Protein AF-A0A1M5RIK7-F1 (afdb_monomer_lite)

Foldseek 3Di:
DDFDLPCLLLLLLLPPCQVPVDDSVVSSVVSRVCVVVVHDDDQFPLLVLLLVVDALVLLVVLLVVLVPPEPDPVLNVVLNVLSVLLSVLSVVVVVDPPPPDDPSPDPDPDPPPNRSSSSSNSCSNAQCLVPVHDGCPRSNLSNCSSVNSDHDRND

pLDDT: mean 78.57, std 17.71, range [31.97, 94.94]

Radius of gyration: 15.68 Å; chains: 1; bounding box: 41×37×37 Å

Organism: NCBI:txid1123382

Structure (mmCIF, N/CA/C/O backbone):
data_AF-A0A1M5RIK7-F1
#
_entry.id   AF-A0A1M5RIK7-F1
#
loop_
_atom_site.group_PDB
_atom_site.id
_atom_site.type_symbol
_atom_site.label_atom_id
_atom_site.label_alt_id
_atom_site.label_comp_id
_atom_site.label_asym_id
_atom_site.label_entity_id
_atom_site.label_seq_id
_atom_site.pdbx_PDB_ins_code
_atom_site.Cartn_x
_atom_site.Cartn_y
_atom_site.Cartn_z
_atom_site.occupancy
_atom_site.B_iso_or_equiv
_atom_site.auth_seq_id
_atom_site.auth_comp_id
_atom_site.auth_asym_id
_atom_site.auth_atom_id
_atom_site.pdbx_PDB_model_num
ATOM 1 N N . ILE A 1 1 ? 21.830 -12.806 -10.849 1.00 73.56 1 ILE A N 1
ATOM 2 C CA . ILE A 1 1 ? 21.432 -11.378 -10.840 1.00 73.56 1 ILE A CA 1
ATOM 3 C C . ILE A 1 1 ? 20.739 -11.125 -9.516 1.00 73.56 1 ILE A C 1
ATOM 5 O O . ILE A 1 1 ? 19.739 -11.777 -9.243 1.00 73.56 1 ILE A O 1
ATOM 9 N N . GLU A 1 2 ? 21.304 -10.262 -8.681 1.00 84.19 2 GLU A N 1
ATOM 10 C CA . GLU A 1 2 ? 20.712 -9.874 -7.400 1.00 84.19 2 GLU A CA 1
ATOM 11 C C . GLU A 1 2 ? 19.918 -8.576 -7.584 1.00 84.19 2 GLU A C 1
ATOM 13 O O . GLU A 1 2 ? 20.378 -7.660 -8.268 1.00 84.19 2 GLU A O 1
ATOM 18 N N . VAL A 1 3 ? 18.709 -8.499 -7.020 1.00 86.50 3 VAL A N 1
ATOM 19 C CA . VAL A 1 3 ? 17.849 -7.312 -7.116 1.00 86.50 3 VAL A CA 1
ATOM 20 C C . VAL A 1 3 ? 17.362 -6.890 -5.740 1.00 86.50 3 VAL A C 1
ATOM 22 O O . VAL A 1 3 ? 17.053 -7.725 -4.895 1.00 86.50 3 VAL A O 1
ATOM 25 N N . ASN A 1 4 ? 17.232 -5.582 -5.520 1.00 83.06 4 ASN A N 1
ATOM 26 C CA . ASN A 1 4 ? 16.677 -5.058 -4.276 1.00 83.06 4 ASN A CA 1
ATOM 27 C C . ASN A 1 4 ? 15.198 -5.491 -4.141 1.00 83.06 4 ASN A C 1
ATOM 29 O O . ASN A 1 4 ? 14.401 -5.136 -5.015 1.00 83.06 4 ASN A O 1
ATOM 33 N N . PRO A 1 5 ? 14.786 -6.202 -3.071 1.00 84.50 5 PRO A N 1
ATOM 34 C CA . PRO A 1 5 ? 13.408 -6.661 -2.889 1.00 84.50 5 PRO A CA 1
ATOM 35 C C . PRO A 1 5 ? 12.486 -5.623 -2.224 1.00 84.50 5 PRO A C 1
ATOM 37 O O . PRO A 1 5 ? 11.291 -5.877 -2.044 1.00 84.50 5 PRO A O 1
ATOM 40 N N . ALA A 1 6 ? 12.996 -4.447 -1.847 1.00 85.38 6 ALA A N 1
ATOM 41 C CA . ALA A 1 6 ? 12.248 -3.460 -1.074 1.00 85.38 6 ALA A CA 1
ATOM 42 C C . ALA A 1 6 ? 10.957 -3.017 -1.781 1.00 85.38 6 ALA A C 1
ATOM 44 O O . ALA A 1 6 ? 10.956 -2.688 -2.971 1.00 85.38 6 ALA A O 1
ATOM 45 N N . TYR A 1 7 ? 9.852 -2.991 -1.030 1.00 86.12 7 TYR A N 1
ATOM 46 C CA . TYR A 1 7 ? 8.528 -2.526 -1.472 1.00 86.12 7 TYR A CA 1
ATOM 47 C C . TYR A 1 7 ? 7.894 -3.280 -2.647 1.00 86.12 7 TYR A C 1
ATOM 49 O O . TYR A 1 7 ? 6.827 -2.884 -3.109 1.00 86.12 7 TYR A O 1
ATOM 57 N N . THR A 1 8 ? 8.477 -4.394 -3.093 1.00 90.75 8 THR A N 1
ATOM 58 C CA . THR A 1 8 ? 7.940 -5.240 -4.177 1.00 90.75 8 THR A CA 1
ATOM 59 C C . THR A 1 8 ? 6.490 -5.644 -3.932 1.00 90.75 8 THR A C 1
ATOM 61 O O . THR A 1 8 ? 5.658 -5.546 -4.826 1.00 90.75 8 THR A O 1
ATOM 64 N N . SER A 1 9 ? 6.158 -5.997 -2.691 1.00 90.12 9 SER A N 1
ATOM 65 C CA . SER A 1 9 ? 4.808 -6.390 -2.289 1.00 90.12 9 SER A CA 1
ATOM 66 C C . SER A 1 9 ? 3.791 -5.244 -2.289 1.00 90.12 9 SER A C 1
ATOM 68 O O . SER A 1 9 ? 2.615 -5.477 -2.562 1.00 90.12 9 SER A O 1
ATOM 70 N N . 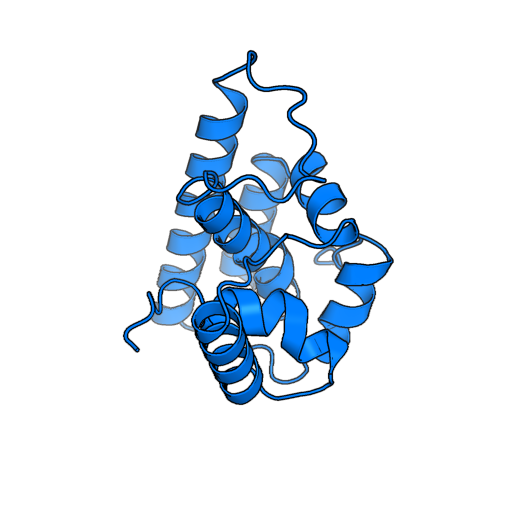VAL A 1 10 ? 4.223 -4.014 -1.998 1.00 90.31 10 VAL A N 1
ATOM 71 C CA . VAL A 1 10 ? 3.363 -2.819 -2.004 1.00 90.31 10 VAL A CA 1
ATOM 72 C C . VAL A 1 10 ? 3.142 -2.342 -3.434 1.00 90.31 10 VAL A C 1
ATOM 74 O O . VAL A 1 10 ? 2.007 -2.111 -3.832 1.00 90.31 10 VAL A O 1
ATOM 77 N N . ILE A 1 11 ? 4.213 -2.270 -4.226 1.00 90.44 11 ILE A N 1
ATOM 78 C CA . ILE A 1 11 ? 4.145 -1.878 -5.636 1.00 90.44 11 ILE A CA 1
ATOM 79 C C . ILE A 1 11 ? 3.338 -2.907 -6.429 1.00 90.44 11 ILE A C 1
ATOM 81 O O . ILE A 1 11 ? 2.438 -2.540 -7.178 1.00 90.44 11 ILE A O 1
ATOM 85 N N . GLY A 1 12 ? 3.609 -4.198 -6.222 1.00 92.12 12 GLY A N 1
ATOM 86 C CA . GLY A 1 12 ? 2.862 -5.286 -6.842 1.00 92.12 12 GLY A CA 1
ATOM 87 C C . GLY A 1 12 ? 1.373 -5.190 -6.520 1.00 92.12 12 GLY A C 1
ATOM 88 O O . GLY A 1 12 ? 0.558 -5.196 -7.435 1.00 92.12 12 GLY A O 1
ATOM 89 N N . MET A 1 13 ? 1.021 -5.006 -5.242 1.00 91.00 13 MET A N 1
ATOM 90 C CA . MET A 1 13 ? -0.370 -4.833 -4.810 1.00 91.00 13 MET A CA 1
ATOM 91 C C . MET A 1 13 ? -1.045 -3.615 -5.441 1.00 91.00 13 MET A C 1
ATOM 93 O O . MET A 1 13 ? -2.166 -3.732 -5.914 1.00 91.00 13 MET A O 1
ATOM 97 N N . LEU A 1 14 ? -0.404 -2.448 -5.407 1.00 90.38 14 LEU A N 1
ATOM 98 C CA . LEU A 1 14 ? -1.048 -1.203 -5.817 1.00 90.38 14 LEU A CA 1
ATOM 99 C C . LEU A 1 14 ? -1.101 -1.056 -7.335 1.00 90.38 14 LEU A C 1
ATOM 101 O O . LEU A 1 14 ? -2.062 -0.495 -7.841 1.00 90.38 14 LEU A O 1
ATOM 105 N N . LYS A 1 15 ? -0.094 -1.542 -8.064 1.00 90.31 15 LYS A N 1
ATOM 106 C CA . LYS A 1 15 ? 0.032 -1.332 -9.510 1.00 90.31 15 LYS A CA 1
ATOM 107 C C . LYS A 1 15 ? -0.381 -2.552 -10.320 1.00 90.31 15 LYS A C 1
ATOM 109 O O . LYS A 1 15 ? -1.240 -2.445 -11.183 1.00 90.31 15 LYS A O 1
ATOM 114 N N . TYR A 1 16 ? 0.223 -3.706 -10.059 1.00 92.12 16 TYR A N 1
ATOM 115 C CA . TYR A 1 16 ? 0.163 -4.836 -10.990 1.00 92.12 16 TYR A CA 1
ATOM 116 C C . TYR A 1 16 ? -0.945 -5.836 -10.699 1.00 92.12 16 TYR A C 1
ATOM 118 O O . TYR A 1 16 ? -1.584 -6.322 -11.628 1.00 92.12 16 TYR A O 1
ATOM 126 N N . ALA A 1 17 ? -1.226 -6.093 -9.426 1.00 91.25 17 ALA A N 1
ATOM 127 C CA . ALA A 1 17 ? -2.347 -6.919 -9.013 1.00 91.25 17 ALA A CA 1
ATOM 128 C C . ALA A 1 17 ? -3.697 -6.431 -9.587 1.00 91.25 17 ALA A C 1
ATOM 130 O O . ALA A 1 17 ? -4.392 -7.251 -10.185 1.00 91.25 17 ALA A O 1
ATOM 131 N N . PRO A 1 18 ? -4.062 -5.132 -9.529 1.00 89.31 18 PRO A N 1
ATOM 132 C CA . PRO A 1 18 ? -5.313 -4.658 -10.132 1.00 89.31 18 PRO A CA 1
ATOM 133 C C . PRO A 1 18 ? -5.284 -4.581 -11.661 1.00 89.31 18 PRO A C 1
ATOM 135 O O . PRO A 1 18 ? -6.330 -4.713 -12.293 1.00 89.31 18 PRO A O 1
ATOM 138 N N . GLN A 1 19 ? -4.114 -4.354 -12.266 1.00 89.25 19 GLN A N 1
ATOM 139 C CA . GLN A 1 19 ? -3.975 -4.259 -13.723 1.00 89.25 19 GLN A CA 1
ATOM 140 C C . GLN A 1 19 ? -4.131 -5.621 -14.398 1.00 89.25 19 GLN A C 1
ATOM 142 O O . GLN A 1 19 ? -4.855 -5.734 -15.385 1.00 89.25 19 GLN A O 1
ATOM 147 N N . TYR A 1 20 ? -3.477 -6.643 -13.849 1.00 89.06 20 TYR A N 1
ATOM 148 C CA . TYR A 1 20 ? -3.443 -7.985 -14.429 1.00 89.06 20 TYR A CA 1
ATOM 149 C C . TYR A 1 20 ? -4.384 -8.973 -13.738 1.00 89.06 20 TYR A C 1
ATOM 151 O O . TYR A 1 20 ? -4.420 -10.135 -14.124 1.00 89.06 20 TYR A O 1
ATOM 159 N N . MET A 1 21 ? -5.138 -8.531 -12.725 1.00 87.88 21 MET A N 1
ATOM 160 C CA . MET A 1 21 ? -6.032 -9.382 -11.927 1.00 87.88 21 MET A CA 1
ATOM 161 C C . MET A 1 21 ? -5.310 -10.600 -11.328 1.00 87.88 21 MET A C 1
ATOM 163 O O . MET A 1 21 ? -5.817 -11.718 -11.323 1.00 87.88 21 MET A O 1
ATOM 167 N N . ILE A 1 22 ? -4.102 -10.370 -10.816 1.00 89.81 22 ILE A N 1
ATOM 168 C CA . ILE A 1 22 ? -3.237 -11.393 -10.215 1.00 89.81 22 ILE A CA 1
ATOM 169 C C . ILE A 1 22 ? -3.130 -11.200 -8.703 1.00 89.81 22 ILE A C 1
ATOM 171 O O . ILE A 1 22 ? -3.380 -10.114 -8.173 1.00 89.81 22 ILE A O 1
ATOM 175 N N . SER A 1 23 ? -2.717 -12.251 -7.991 1.00 89.25 23 SER A N 1
ATOM 176 C CA . SER A 1 23 ? -2.493 -12.161 -6.548 1.00 89.25 23 SER A CA 1
ATOM 177 C C . SER A 1 23 ? -1.341 -11.208 -6.217 1.00 89.25 23 SER A C 1
ATOM 179 O O . SER A 1 23 ? -0.437 -10.971 -7.023 1.00 89.25 23 SER A O 1
ATOM 181 N N . LYS A 1 24 ? -1.345 -10.693 -4.983 1.00 87.94 24 LYS A N 1
ATOM 182 C CA . LYS A 1 24 ? -0.272 -9.844 -4.451 1.00 87.94 24 LYS A CA 1
ATOM 183 C C . LYS A 1 24 ? 1.114 -10.477 -4.626 1.00 87.94 24 LYS A C 1
ATOM 185 O O . LYS A 1 24 ? 2.058 -9.765 -4.957 1.00 87.94 24 LYS A O 1
ATOM 190 N N . ASP A 1 25 ? 1.235 -11.780 -4.392 1.00 91.50 25 ASP A N 1
ATOM 191 C CA . ASP A 1 25 ? 2.526 -12.471 -4.406 1.00 91.50 25 ASP A CA 1
ATOM 192 C C . ASP A 1 25 ? 3.044 -12.656 -5.838 1.00 91.50 25 ASP A C 1
ATOM 194 O O . ASP A 1 25 ? 4.214 -12.380 -6.105 1.00 91.50 25 ASP A O 1
ATOM 198 N N . ILE A 1 26 ? 2.159 -12.990 -6.788 1.00 93.81 26 ILE A N 1
ATOM 199 C CA . ILE A 1 26 ? 2.502 -13.036 -8.220 1.00 93.81 26 ILE A CA 1
ATOM 200 C C . ILE A 1 26 ? 2.881 -11.632 -8.707 1.00 93.81 26 ILE A C 1
ATOM 202 O O . ILE A 1 26 ? 3.886 -11.457 -9.394 1.00 93.81 26 ILE A O 1
ATOM 206 N N . ALA A 1 27 ? 2.131 -10.606 -8.300 1.00 93.75 27 ALA A N 1
ATOM 207 C CA . ALA A 1 27 ? 2.446 -9.223 -8.635 1.00 93.75 27 ALA A CA 1
ATOM 208 C C . ALA A 1 27 ? 3.795 -8.770 -8.051 1.00 93.75 27 ALA A C 1
ATOM 210 O O . ALA A 1 27 ? 4.535 -8.040 -8.707 1.00 93.75 27 ALA A O 1
ATOM 211 N N . ALA A 1 28 ? 4.143 -9.203 -6.837 1.00 92.88 28 ALA A N 1
ATOM 212 C CA . ALA A 1 28 ? 5.440 -8.917 -6.229 1.00 92.88 28 ALA A CA 1
ATOM 213 C C . ALA A 1 28 ? 6.584 -9.594 -6.999 1.00 92.88 28 ALA A C 1
ATOM 215 O O . ALA A 1 28 ? 7.591 -8.944 -7.285 1.00 92.88 28 ALA A O 1
ATOM 216 N N . ALA A 1 29 ? 6.408 -10.860 -7.391 1.00 94.94 29 ALA A N 1
ATOM 217 C CA . ALA A 1 29 ? 7.358 -11.578 -8.239 1.00 94.94 29 ALA A CA 1
ATOM 218 C C . ALA A 1 29 ? 7.535 -10.886 -9.600 1.00 94.94 29 ALA A C 1
ATOM 220 O O . ALA A 1 29 ? 8.658 -10.745 -10.082 1.00 94.94 29 ALA A O 1
ATOM 221 N N . TYR A 1 30 ? 6.453 -10.357 -10.176 1.00 94.06 30 TYR A N 1
ATOM 222 C CA . TYR A 1 30 ? 6.510 -9.571 -11.406 1.00 94.06 30 TYR A CA 1
ATOM 223 C C . TYR A 1 30 ? 7.351 -8.290 -11.246 1.00 94.06 30 TYR A C 1
ATOM 225 O O . TYR A 1 30 ? 8.181 -7.992 -12.104 1.00 94.06 30 TYR A O 1
ATOM 233 N N . VAL A 1 31 ? 7.229 -7.568 -10.122 1.00 93.25 31 VAL A N 1
ATOM 234 C CA . VAL A 1 31 ? 8.098 -6.408 -9.822 1.00 93.25 31 VAL A CA 1
ATOM 235 C C . VAL A 1 31 ? 9.570 -6.822 -9.727 1.00 93.25 31 VAL A C 1
ATOM 237 O O . VAL A 1 31 ? 10.441 -6.121 -10.240 1.00 93.25 31 VAL A O 1
ATOM 240 N N . ILE A 1 32 ? 9.863 -7.956 -9.084 1.00 92.88 32 ILE A N 1
ATOM 241 C CA . ILE A 1 32 ? 11.228 -8.494 -8.963 1.00 92.88 32 ILE A CA 1
ATOM 242 C C . ILE A 1 32 ? 11.797 -8.812 -10.350 1.00 92.88 32 ILE A C 1
ATOM 244 O O . ILE A 1 32 ? 12.902 -8.372 -10.666 1.00 92.88 32 ILE A O 1
ATOM 248 N N . ALA A 1 33 ? 11.028 -9.502 -11.197 1.00 93.19 33 ALA A N 1
ATOM 249 C CA . ALA A 1 33 ? 11.429 -9.825 -12.563 1.00 93.19 33 ALA A CA 1
ATOM 250 C C . ALA A 1 33 ? 11.733 -8.556 -13.374 1.00 93.19 33 ALA A C 1
ATOM 252 O O . ALA A 1 33 ? 12.786 -8.456 -14.000 1.00 93.19 33 ALA A O 1
ATOM 253 N N . ARG A 1 34 ? 10.870 -7.535 -13.289 1.00 92.00 34 ARG A N 1
ATOM 254 C CA . ARG A 1 34 ? 11.084 -6.240 -13.955 1.00 92.00 34 ARG A CA 1
ATOM 255 C C . ARG A 1 34 ? 12.350 -5.530 -13.487 1.00 92.00 34 ARG A C 1
ATOM 257 O O . ARG A 1 34 ? 13.092 -5.013 -14.319 1.00 92.00 34 ARG A O 1
ATOM 264 N N . ARG A 1 35 ? 12.638 -5.550 -12.183 1.00 89.44 35 ARG A N 1
ATOM 265 C CA . ARG A 1 35 ? 13.899 -5.019 -11.641 1.00 89.44 35 ARG A CA 1
ATOM 266 C C . ARG A 1 35 ? 15.112 -5.797 -12.144 1.00 89.44 35 ARG A C 1
ATOM 268 O O . ARG A 1 35 ? 16.136 -5.181 -12.416 1.00 89.44 35 ARG A O 1
ATOM 275 N N . GLY A 1 36 ? 14.987 -7.114 -12.318 1.00 88.19 36 GLY A N 1
ATOM 276 C CA . GLY A 1 36 ? 16.023 -7.957 -12.926 1.00 88.19 36 GLY A CA 1
ATOM 277 C C . GLY A 1 36 ? 16.337 -7.573 -14.372 1.00 88.19 36 GLY A C 1
ATOM 278 O O . GLY A 1 36 ? 17.474 -7.722 -14.806 1.00 88.19 36 GLY A O 1
ATOM 279 N N . LEU A 1 37 ? 15.358 -7.002 -15.079 1.00 88.44 37 LEU A N 1
ATOM 280 C CA . LEU A 1 37 ? 15.504 -6.432 -16.422 1.00 88.44 37 LEU A CA 1
ATOM 281 C C . LEU A 1 37 ? 15.961 -4.958 -16.415 1.00 88.44 37 LEU A C 1
ATOM 283 O O . LEU A 1 37 ? 15.959 -4.311 -17.458 1.00 88.44 37 LEU A O 1
ATOM 287 N N . GLY A 1 38 ? 16.303 -4.389 -15.254 1.00 84.50 38 GLY A N 1
ATOM 288 C CA . GLY A 1 38 ? 16.705 -2.984 -15.123 1.00 84.50 38 GLY A CA 1
ATOM 289 C C . GLY A 1 38 ? 15.553 -1.973 -15.208 1.00 84.50 38 GLY A C 1
ATOM 290 O O . GLY A 1 38 ? 15.795 -0.766 -15.241 1.00 84.50 38 GLY A O 1
ATOM 291 N N . LEU A 1 39 ? 14.295 -2.430 -15.215 1.00 84.69 39 LEU A N 1
ATOM 292 C CA . LEU A 1 39 ? 13.125 -1.554 -15.275 1.00 84.69 39 LEU A CA 1
ATOM 293 C C . LEU A 1 39 ? 12.806 -0.972 -13.893 1.00 84.69 39 LEU A C 1
ATOM 295 O O . LEU A 1 39 ? 12.835 -1.666 -12.873 1.00 84.69 39 LEU A O 1
ATOM 299 N N . LYS A 1 40 ? 12.457 0.318 -13.868 1.00 80.50 40 LYS A N 1
ATOM 300 C CA . LYS A 1 40 ? 12.046 1.031 -12.652 1.00 80.50 40 LYS A CA 1
ATOM 301 C C . LYS A 1 40 ? 10.539 1.213 -12.592 1.00 80.50 40 LYS A C 1
ATOM 303 O O . LYS A 1 40 ? 9.862 1.339 -13.612 1.00 80.50 40 LYS A O 1
ATOM 308 N N . GLU A 1 41 ? 10.028 1.251 -11.368 1.00 84.19 41 GLU A N 1
ATOM 309 C CA . GLU A 1 41 ? 8.601 1.362 -11.109 1.00 84.19 41 GLU A CA 1
ATOM 310 C C . GLU A 1 41 ? 8.171 2.800 -10.864 1.00 84.19 41 GLU A C 1
ATOM 312 O O . GLU A 1 41 ? 8.666 3.455 -9.952 1.00 84.19 41 GLU A O 1
ATOM 317 N N . GLN A 1 42 ? 7.212 3.251 -11.670 1.00 83.25 42 GLN A N 1
ATOM 318 C CA . GLN A 1 42 ? 6.560 4.553 -11.546 1.00 83.25 42 GLN A CA 1
ATOM 319 C C . GLN A 1 42 ? 5.154 4.418 -10.965 1.00 83.25 42 GLN A C 1
ATOM 321 O O . GLN A 1 42 ? 4.484 3.402 -11.204 1.00 83.25 42 GLN A O 1
ATOM 326 N N . ILE A 1 43 ? 4.734 5.451 -10.231 1.00 84.81 43 ILE A N 1
ATOM 327 C CA . ILE A 1 43 ? 3.385 5.597 -9.677 1.00 84.81 43 ILE A CA 1
ATOM 328 C C . ILE A 1 43 ? 2.429 6.008 -10.814 1.00 84.81 43 ILE A C 1
ATOM 330 O O . ILE A 1 43 ? 2.698 7.002 -11.486 1.00 84.81 43 ILE A O 1
ATOM 334 N N . PRO A 1 44 ? 1.338 5.256 -11.058 1.00 86.38 44 PRO A N 1
ATOM 335 C CA . PRO A 1 44 ? 0.280 5.644 -11.993 1.00 86.38 44 PRO A CA 1
ATOM 336 C C . PRO A 1 44 ? -0.316 7.034 -11.724 1.00 86.38 44 PRO A C 1
ATOM 338 O O . PRO A 1 44 ? -0.457 7.434 -10.571 1.00 86.38 44 PRO A O 1
ATOM 341 N N . GLU A 1 45 ? -0.746 7.730 -12.779 1.00 82.62 45 GLU A N 1
ATOM 342 C CA . GLU A 1 45 ? -1.281 9.100 -12.697 1.00 82.62 45 GLU A CA 1
ATOM 343 C C . GLU A 1 45 ? -2.476 9.240 -11.744 1.00 82.62 45 GLU A C 1
ATOM 345 O O . GLU A 1 45 ? -2.504 10.183 -10.958 1.00 82.62 45 GLU A O 1
ATOM 350 N N . GLY A 1 46 ? -3.403 8.275 -11.719 1.00 84.44 46 GLY A N 1
ATOM 351 C CA . GLY A 1 46 ? -4.530 8.306 -10.778 1.00 84.44 46 GLY A CA 1
ATOM 352 C C . GLY A 1 46 ? -4.087 8.315 -9.312 1.00 84.44 46 GLY A C 1
ATOM 353 O O . GLY A 1 46 ? -4.623 9.058 -8.498 1.00 84.44 46 GLY A O 1
ATOM 354 N N . TYR A 1 47 ? -3.032 7.574 -8.965 1.00 85.94 47 TYR A N 1
ATOM 355 C CA . TYR A 1 47 ? -2.458 7.635 -7.618 1.00 85.94 47 TYR A CA 1
ATOM 356 C C . TYR A 1 47 ? -1.696 8.935 -7.354 1.00 85.94 47 TYR A C 1
ATOM 358 O O . TYR A 1 47 ? -1.652 9.395 -6.217 1.00 85.94 47 TYR A O 1
ATOM 366 N N . MET A 1 48 ? -1.108 9.545 -8.383 1.00 84.75 48 MET A N 1
ATOM 367 C CA . MET A 1 48 ? -0.486 10.861 -8.241 1.00 84.75 48 MET A CA 1
ATOM 368 C C . MET A 1 48 ? -1.520 11.954 -7.964 1.00 84.75 48 MET A C 1
ATOM 370 O O . MET A 1 48 ? -1.205 12.874 -7.219 1.00 84.75 48 MET A O 1
ATOM 374 N N . ALA A 1 49 ? -2.728 11.861 -8.530 1.00 84.81 49 ALA A N 1
ATOM 375 C CA . ALA A 1 49 ? -3.825 12.772 -8.205 1.00 84.81 49 ALA A CA 1
ATOM 376 C C . ALA A 1 49 ? -4.198 12.665 -6.719 1.00 84.81 49 ALA A C 1
ATOM 378 O O . ALA A 1 49 ? -4.178 13.669 -6.016 1.00 84.81 49 ALA A O 1
ATOM 379 N N . ILE A 1 50 ? -4.366 11.436 -6.219 1.00 85.12 50 ILE A N 1
ATOM 380 C CA . ILE A 1 50 ? -4.645 11.176 -4.797 1.00 85.12 50 ILE A CA 1
ATOM 381 C C . ILE A 1 50 ? -3.558 11.778 -3.913 1.00 85.12 50 ILE A C 1
ATOM 383 O O . ILE A 1 50 ? -3.862 12.477 -2.965 1.00 85.12 50 ILE A O 1
ATOM 387 N N . LEU A 1 51 ? -2.281 11.555 -4.231 1.00 85.19 51 LEU A N 1
ATOM 388 C CA . LEU A 1 51 ? -1.175 12.098 -3.435 1.00 85.19 51 LEU A CA 1
ATOM 389 C C . LEU A 1 51 ? -1.115 13.630 -3.399 1.00 85.19 51 LEU A C 1
ATOM 391 O O . LEU A 1 51 ? -0.513 14.164 -2.475 1.00 85.19 51 LE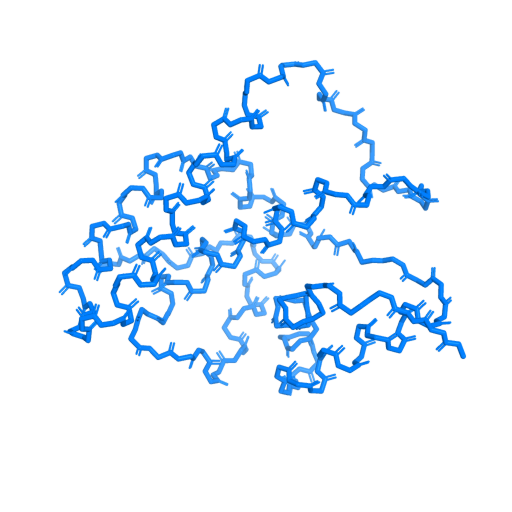U A O 1
ATOM 395 N N . LYS A 1 52 ? -1.660 14.321 -4.407 1.00 84.06 52 LYS A N 1
ATOM 396 C CA . LYS A 1 52 ? -1.699 15.790 -4.451 1.00 84.06 52 LYS A CA 1
ATOM 397 C C . LYS A 1 52 ? -2.834 16.370 -3.616 1.00 84.06 52 LYS A C 1
ATOM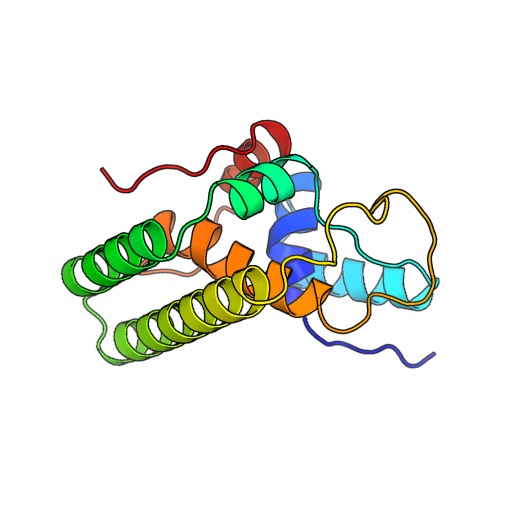 399 O O . LYS A 1 52 ? -2.691 17.483 -3.134 1.00 84.06 52 LYS A O 1
ATOM 404 N N . GLU A 1 53 ? -3.940 15.642 -3.515 1.00 85.00 53 GLU A N 1
ATOM 405 C CA . GLU A 1 53 ? -5.118 16.030 -2.733 1.00 85.00 53 GLU A CA 1
ATOM 406 C C . GLU A 1 53 ? -5.033 15.540 -1.281 1.00 85.00 53 GLU A C 1
ATOM 408 O O . GLU A 1 53 ? -5.746 16.042 -0.425 1.00 85.00 53 GLU A O 1
ATOM 413 N N . LEU A 1 54 ? -4.158 14.565 -1.008 1.00 85.50 54 LEU A N 1
ATOM 414 C CA . LEU A 1 54 ? -4.042 13.933 0.297 1.00 85.50 54 LEU A CA 1
ATOM 415 C C . LEU A 1 54 ? -3.417 14.871 1.331 1.00 85.50 54 LEU A C 1
ATOM 417 O O . LEU A 1 54 ? -2.205 15.110 1.321 1.00 85.50 54 LEU A O 1
ATOM 421 N N . ASP A 1 55 ? -4.236 15.272 2.294 1.00 86.44 55 ASP A N 1
ATOM 422 C CA . ASP A 1 55 ? -3.831 16.119 3.409 1.00 86.44 55 ASP A CA 1
ATOM 423 C C . ASP A 1 55 ? -3.634 15.334 4.715 1.00 86.44 55 ASP A C 1
ATOM 425 O O . ASP A 1 55 ? -4.060 14.186 4.889 1.00 86.44 55 ASP A O 1
ATOM 429 N N . ALA A 1 56 ? -2.950 15.967 5.674 1.00 86.50 56 ALA A N 1
ATOM 430 C CA . ALA A 1 56 ? -2.763 15.396 7.008 1.00 86.50 56 ALA A CA 1
ATOM 431 C C . ALA A 1 56 ? -4.104 15.183 7.733 1.00 86.50 56 ALA A C 1
ATOM 433 O O . ALA A 1 56 ? -4.238 14.204 8.469 1.00 86.50 56 ALA A O 1
ATOM 434 N N . ASP A 1 57 ? -5.082 16.055 7.482 1.00 87.75 57 ASP A N 1
ATOM 435 C CA . ASP A 1 57 ? -6.413 15.993 8.083 1.00 87.75 57 ASP A CA 1
ATOM 436 C C . ASP A 1 57 ? -7.187 14.759 7.597 1.00 87.75 57 ASP A C 1
ATOM 438 O O . ASP A 1 57 ? -7.702 14.001 8.419 1.00 87.75 57 ASP A O 1
ATOM 442 N N . GLU A 1 58 ? -7.155 14.455 6.292 1.00 87.62 58 GLU A N 1
ATOM 443 C CA . GLU A 1 58 ? -7.777 13.242 5.736 1.00 87.62 58 GLU A CA 1
ATOM 444 C C . GLU A 1 58 ? -7.187 11.958 6.349 1.00 87.62 58 GLU A C 1
ATOM 446 O O . GLU A 1 58 ? -7.889 10.975 6.615 1.00 87.62 58 GLU A O 1
ATOM 451 N N . LEU A 1 59 ? -5.875 11.947 6.610 1.00 88.44 59 LEU A N 1
ATOM 452 C CA . LEU A 1 59 ? -5.228 10.820 7.279 1.00 88.44 59 LEU A CA 1
ATOM 453 C C . LEU A 1 59 ? -5.590 10.721 8.768 1.00 88.44 59 LEU A C 1
ATOM 455 O O . LEU A 1 59 ? -5.641 9.606 9.298 1.00 88.44 59 LEU A O 1
ATOM 459 N N . GLU A 1 60 ? -5.843 11.836 9.452 1.00 90.31 60 GLU A N 1
ATOM 460 C CA . GLU A 1 60 ? -6.303 11.826 10.844 1.00 90.31 60 GLU A CA 1
ATOM 461 C C . GLU A 1 60 ? -7.775 11.374 10.933 1.00 90.31 60 GLU A C 1
ATOM 463 O O . GLU A 1 60 ? -8.106 10.550 11.788 1.00 90.31 60 GLU A O 1
ATOM 468 N N . GLU A 1 61 ? -8.634 11.762 9.986 1.00 90.69 61 GLU A N 1
ATOM 469 C CA . GLU A 1 61 ? -9.989 11.203 9.849 1.00 90.69 61 GLU A CA 1
ATOM 470 C C . GLU A 1 61 ? -9.947 9.681 9.641 1.00 90.69 61 GLU A C 1
ATOM 472 O O . GLU A 1 61 ? -10.630 8.912 10.330 1.00 90.69 61 GLU A O 1
ATOM 477 N N . LEU A 1 62 ? -9.066 9.209 8.753 1.00 89.44 62 LEU A N 1
ATOM 478 C CA . LEU A 1 62 ? -8.842 7.780 8.533 1.00 89.44 62 LEU A CA 1
ATOM 479 C C . LEU A 1 62 ? -8.371 7.069 9.812 1.00 89.44 62 LEU A C 1
ATOM 481 O O . LEU A 1 62 ? -8.748 5.924 10.086 1.00 89.44 62 LEU A O 1
ATOM 485 N N . LYS A 1 63 ? -7.558 7.734 10.631 1.00 91.25 63 LYS A N 1
ATOM 486 C CA . LYS A 1 63 ? -7.105 7.214 11.924 1.00 91.25 63 LYS A CA 1
ATOM 487 C C . LYS A 1 63 ? -8.261 7.055 12.904 1.00 91.25 63 LYS A C 1
ATOM 489 O O . LYS A 1 63 ? -8.329 6.032 13.595 1.00 91.25 63 LYS A O 1
ATOM 494 N N . GLU A 1 64 ? -9.181 8.014 12.961 1.00 91.69 64 GLU A N 1
ATOM 495 C CA . GLU A 1 64 ? -10.404 7.890 13.755 1.00 91.69 64 GLU A CA 1
ATOM 496 C C . GLU A 1 64 ? -11.296 6.755 13.258 1.00 91.69 64 GLU A C 1
ATOM 498 O O . GLU A 1 64 ? -11.775 5.947 14.062 1.00 91.69 64 GLU A O 1
ATOM 503 N N . TYR A 1 65 ? -11.461 6.639 11.942 1.00 89.50 65 TYR A N 1
ATOM 504 C CA . TYR A 1 65 ? -12.207 5.551 11.322 1.00 89.50 65 TYR A CA 1
ATOM 505 C C . TYR A 1 65 ? -11.632 4.184 11.717 1.00 89.50 65 TYR A C 1
ATOM 507 O O . TYR A 1 65 ? -12.358 3.318 12.208 1.00 89.50 65 TYR A O 1
ATOM 515 N N . VAL A 1 66 ? -10.310 3.998 11.639 1.00 89.06 66 VAL A N 1
ATOM 516 C CA . VAL A 1 66 ? -9.651 2.758 12.090 1.00 89.06 66 VAL A CA 1
ATOM 517 C C . VAL A 1 66 ? -9.872 2.503 13.585 1.00 89.06 66 VAL A C 1
ATOM 519 O O . VAL A 1 66 ? -10.065 1.353 13.995 1.00 89.06 66 VAL A O 1
ATOM 522 N N . ARG A 1 67 ? -9.869 3.545 14.429 1.00 89.19 67 ARG A N 1
ATOM 523 C CA . ARG A 1 67 ? -10.144 3.394 15.870 1.00 89.19 67 ARG A CA 1
ATOM 524 C C . ARG A 1 67 ? -11.552 2.868 16.132 1.00 89.19 67 ARG A C 1
ATOM 526 O O . ARG A 1 67 ? -11.685 2.021 17.022 1.00 89.19 67 ARG A O 1
ATOM 533 N N . LYS A 1 68 ? -12.549 3.347 15.383 1.00 90.25 68 LYS A N 1
ATOM 534 C CA . LYS A 1 68 ? -13.964 2.965 15.512 1.00 90.25 68 LYS A CA 1
ATOM 535 C C . LYS A 1 68 ? -14.228 1.574 14.926 1.00 90.25 68 LYS A C 1
ATOM 537 O O . LYS A 1 68 ? -14.818 0.734 15.598 1.00 90.25 68 LYS A O 1
ATOM 542 N N . THR A 1 69 ? -13.727 1.309 13.722 1.00 88.00 69 THR A N 1
ATOM 543 C CA . THR A 1 69 ? -14.088 0.117 12.942 1.00 88.00 69 THR A CA 1
ATOM 544 C C . THR A 1 69 ? -13.318 -1.131 13.363 1.00 88.00 69 THR A C 1
ATOM 546 O O . THR A 1 69 ? -13.902 -2.202 13.484 1.00 88.00 69 THR A O 1
ATOM 549 N N . VAL A 1 70 ? -12.010 -1.027 13.623 1.00 89.12 70 VAL A N 1
ATOM 550 C CA . VAL A 1 70 ? -11.169 -2.218 13.818 1.00 89.12 70 VAL A CA 1
ATOM 551 C C . VAL A 1 70 ? -11.319 -2.766 15.229 1.00 89.12 70 VAL A C 1
ATOM 553 O O . VAL A 1 70 ? -10.922 -2.128 16.200 1.00 89.12 70 VAL A O 1
ATOM 556 N N . LYS A 1 71 ? -11.829 -3.988 15.388 1.00 88.94 71 LYS A N 1
ATOM 557 C CA . LYS A 1 71 ? -11.978 -4.591 16.730 1.00 88.94 71 LYS A CA 1
ATOM 558 C C . LYS A 1 71 ? -10.674 -5.183 17.274 1.00 88.94 71 LYS A C 1
ATOM 560 O O . LYS A 1 71 ? -10.401 -5.122 18.473 1.00 88.94 71 LYS A O 1
ATOM 565 N N . ASN A 1 72 ? -9.826 -5.725 16.400 1.00 89.69 72 ASN A N 1
ATOM 566 C CA . ASN A 1 72 ? -8.590 -6.398 16.802 1.00 89.69 72 ASN A CA 1
ATOM 567 C C . ASN A 1 72 ? -7.535 -5.405 17.337 1.00 89.69 72 ASN A C 1
ATOM 569 O O . ASN A 1 72 ? -7.024 -4.560 16.599 1.00 89.69 72 ASN A O 1
ATOM 573 N N . LYS A 1 73 ? -7.144 -5.560 18.611 1.00 89.44 73 LYS A N 1
ATOM 574 C CA . LYS A 1 73 ? -6.178 -4.687 19.308 1.00 89.44 73 LYS A CA 1
ATOM 575 C C . LYS A 1 73 ? -4.808 -4.612 18.621 1.00 89.44 73 LYS A C 1
ATOM 577 O O . LYS A 1 73 ? -4.223 -3.530 18.538 1.00 89.44 73 LYS A O 1
ATOM 582 N N . GLN A 1 74 ? -4.278 -5.737 18.138 1.00 89.44 74 GLN A N 1
ATOM 583 C CA . GLN A 1 74 ? -2.954 -5.779 17.508 1.00 89.44 74 GLN A CA 1
ATOM 584 C C . GLN A 1 74 ? -2.976 -5.153 16.112 1.00 89.44 74 GLN A C 1
ATOM 586 O O . GLN A 1 74 ? -2.088 -4.361 15.790 1.00 89.44 74 GLN A O 1
ATOM 591 N N . LEU A 1 75 ? -3.996 -5.474 15.310 1.00 87.44 75 LEU A N 1
ATOM 592 C CA . LEU A 1 75 ? -4.172 -4.903 13.973 1.00 87.44 75 LEU A CA 1
ATOM 593 C C . LEU A 1 75 ? -4.373 -3.388 14.050 1.00 87.44 75 LEU A C 1
ATOM 595 O O . LEU A 1 75 ? -3.635 -2.653 13.396 1.00 87.44 75 LEU A O 1
ATOM 599 N N . LYS A 1 76 ? -5.259 -2.929 14.945 1.00 89.31 76 LYS A N 1
ATOM 600 C CA . LYS A 1 76 ? -5.491 -1.506 15.215 1.00 89.31 76 LYS A CA 1
ATOM 601 C C . LYS A 1 76 ? -4.182 -0.788 15.531 1.00 89.31 76 LYS A C 1
ATOM 603 O O . LYS A 1 76 ? -3.834 0.184 14.874 1.00 89.31 76 LYS A O 1
ATOM 608 N N . LYS A 1 77 ? -3.388 -1.301 16.480 1.00 90.00 77 LYS A N 1
ATOM 609 C CA . LYS A 1 77 ? -2.095 -0.692 16.839 1.00 90.00 77 LYS A CA 1
ATOM 610 C C . LYS A 1 77 ? -1.122 -0.630 15.654 1.00 90.00 77 LYS A C 1
ATOM 612 O O . LYS A 1 77 ? -0.345 0.318 15.568 1.00 90.00 77 LYS A O 1
ATOM 617 N N . ARG A 1 78 ? -1.123 -1.628 14.764 1.00 89.88 78 ARG A N 1
ATOM 618 C CA . ARG A 1 78 ? -0.275 -1.635 13.559 1.00 89.88 78 ARG A CA 1
ATOM 619 C C . ARG A 1 78 ? -0.735 -0.590 12.545 1.00 89.88 78 ARG A C 1
ATOM 621 O O . ARG A 1 78 ? 0.098 0.190 12.103 1.00 89.88 78 ARG A O 1
ATOM 628 N N . GLN A 1 79 ? -2.028 -0.537 12.236 1.00 89.12 79 GLN A N 1
ATOM 629 C CA . GLN A 1 79 ? -2.583 0.424 11.280 1.00 89.12 79 GLN A CA 1
ATOM 630 C C . GLN A 1 79 ? -2.422 1.864 11.754 1.00 89.12 79 GLN A C 1
ATOM 632 O O . GLN A 1 79 ? -1.928 2.684 10.993 1.00 89.12 79 GLN A O 1
ATOM 637 N N . LEU A 1 80 ? -2.711 2.155 13.027 1.00 91.81 80 LEU A N 1
ATOM 638 C CA . LEU A 1 80 ? -2.505 3.496 13.584 1.00 91.81 80 LEU A CA 1
ATOM 639 C C . LEU A 1 80 ? -1.041 3.942 13.456 1.00 91.81 80 LEU A C 1
ATOM 641 O O . LEU A 1 80 ? -0.774 5.056 13.027 1.00 91.81 80 LEU A O 1
ATOM 645 N N . LYS A 1 81 ? -0.081 3.042 13.715 1.00 92.12 81 LYS A N 1
ATOM 646 C CA . LYS A 1 81 ? 1.347 3.329 13.501 1.00 92.12 81 LYS A CA 1
ATOM 647 C C . LYS A 1 81 ? 1.710 3.540 12.031 1.00 92.12 81 LYS A C 1
ATOM 649 O O . LYS A 1 81 ? 2.668 4.257 11.754 1.00 92.12 81 LYS A O 1
ATOM 654 N N . GLU A 1 82 ? 1.051 2.853 11.101 1.00 90.75 82 GLU A N 1
ATOM 655 C CA . GLU A 1 82 ? 1.267 3.069 9.666 1.00 90.75 82 GLU A CA 1
ATOM 656 C C . GLU A 1 82 ? 0.716 4.431 9.230 1.00 90.75 82 GLU A C 1
ATOM 658 O O . GLU A 1 82 ? 1.425 5.148 8.524 1.00 90.75 82 GLU A O 1
ATOM 663 N N . ILE A 1 83 ? -0.465 4.814 9.725 1.00 91.38 83 ILE A N 1
ATOM 664 C CA . ILE A 1 83 ? -1.087 6.122 9.483 1.00 91.38 83 ILE A CA 1
ATOM 665 C C . ILE A 1 83 ? -0.237 7.252 10.069 1.00 91.38 83 ILE A C 1
ATOM 667 O O . ILE A 1 83 ? 0.141 8.158 9.337 1.00 91.38 83 ILE A O 1
ATOM 671 N N . ASP A 1 84 ? 0.195 7.150 11.330 1.00 92.75 84 ASP A N 1
ATOM 672 C CA . ASP A 1 84 ? 1.067 8.155 11.960 1.00 92.75 84 ASP A CA 1
ATOM 673 C C . ASP A 1 84 ? 2.381 8.347 11.181 1.00 92.75 84 ASP A C 1
ATOM 675 O O . ASP A 1 84 ? 2.917 9.451 11.083 1.00 92.75 84 ASP A O 1
ATOM 679 N N . LYS A 1 85 ? 2.928 7.266 10.609 1.00 91.31 85 LYS A N 1
ATOM 680 C CA . LYS A 1 85 ? 4.112 7.353 9.743 1.00 91.31 85 LYS A CA 1
ATOM 681 C C . LYS A 1 85 ? 3.796 8.039 8.415 1.00 91.31 85 LYS A C 1
ATOM 683 O O . LYS A 1 85 ? 4.669 8.734 7.911 1.00 91.31 85 LYS A O 1
ATOM 688 N N . ALA A 1 86 ? 2.615 7.818 7.840 1.00 89.38 86 ALA A N 1
ATOM 689 C CA . ALA A 1 86 ? 2.195 8.470 6.603 1.00 89.38 86 ALA A CA 1
ATOM 6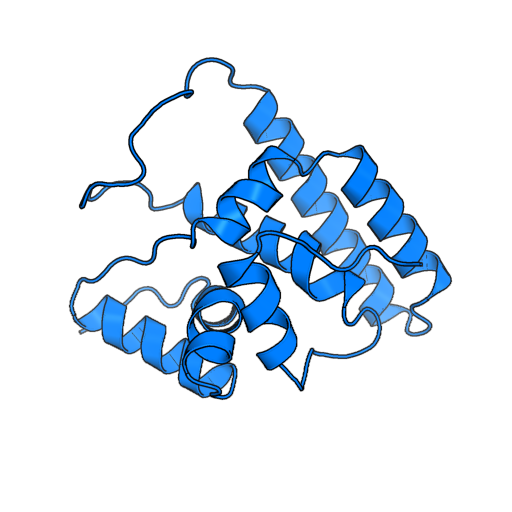90 C C . ALA A 1 86 ? 1.976 9.977 6.810 1.00 89.38 86 ALA A C 1
ATOM 692 O O . ALA A 1 86 ? 2.517 10.757 6.035 1.00 89.38 86 ALA A O 1
ATOM 693 N N . ILE A 1 87 ? 1.320 10.379 7.904 1.00 90.62 87 ILE A N 1
ATOM 694 C CA . ILE A 1 87 ? 1.133 11.792 8.280 1.00 90.62 87 ILE A CA 1
ATOM 695 C C . ILE A 1 87 ? 2.484 12.505 8.377 1.00 90.62 87 ILE A C 1
ATOM 697 O O . ILE A 1 87 ? 2.701 13.527 7.731 1.00 90.62 87 ILE A O 1
ATOM 701 N N . LYS A 1 88 ? 3.441 11.915 9.107 1.00 90.44 88 LYS A N 1
ATOM 702 C CA . LYS A 1 88 ? 4.801 12.467 9.224 1.00 90.44 88 LYS A CA 1
ATOM 703 C C . LYS A 1 88 ? 5.501 12.611 7.872 1.00 90.44 88 LYS A C 1
ATOM 705 O O . LYS A 1 88 ? 6.227 13.578 7.670 1.00 90.44 88 LYS A O 1
ATOM 710 N N . LEU A 1 89 ? 5.302 11.654 6.961 1.00 87.69 89 LEU A N 1
ATOM 711 C CA . LEU A 1 89 ? 5.884 11.712 5.619 1.00 87.69 89 LEU A CA 1
ATOM 712 C C . LEU A 1 89 ? 5.289 12.864 4.804 1.00 87.69 89 LEU A C 1
ATOM 714 O O . LEU A 1 89 ? 6.055 13.621 4.218 1.00 87.69 89 LEU A O 1
ATOM 718 N N . ILE A 1 90 ? 3.965 13.038 4.809 1.00 84.81 90 ILE A N 1
ATOM 719 C CA . ILE A 1 90 ? 3.301 14.139 4.091 1.00 84.81 90 ILE A CA 1
ATOM 720 C C . ILE A 1 90 ? 3.754 15.495 4.637 1.00 84.81 90 ILE A C 1
ATOM 722 O O . ILE A 1 90 ? 4.180 16.350 3.867 1.00 84.81 90 ILE A O 1
ATOM 726 N N . GLN A 1 91 ? 3.776 15.663 5.961 1.00 85.62 91 GLN A N 1
ATOM 727 C CA . GLN A 1 91 ? 4.246 16.901 6.593 1.00 85.62 91 GLN A CA 1
ATOM 728 C C . GLN A 1 91 ? 5.712 17.212 6.250 1.00 85.62 91 GLN A C 1
ATOM 730 O O . GLN A 1 91 ? 6.058 18.363 5.984 1.00 85.62 91 GLN A O 1
ATOM 735 N N . SER A 1 92 ? 6.575 16.189 6.202 1.00 82.62 92 SER A N 1
ATOM 736 C CA . SER A 1 92 ? 7.974 16.369 5.792 1.00 82.62 92 SER A CA 1
ATOM 737 C C . SER A 1 92 ? 8.125 16.726 4.311 1.00 82.62 92 SER A C 1
ATOM 739 O O . SER A 1 92 ? 9.009 17.501 3.967 1.00 82.62 92 SER A O 1
ATOM 741 N N . LEU A 1 93 ? 7.248 16.207 3.443 1.00 71.19 93 LEU A N 1
ATOM 742 C CA . LEU A 1 93 ? 7.244 16.506 2.008 1.00 71.19 93 LEU A CA 1
ATOM 743 C C . LEU A 1 93 ? 6.732 17.925 1.722 1.00 71.19 93 LEU A C 1
ATOM 745 O O . LEU A 1 93 ? 7.275 18.595 0.851 1.00 71.19 93 LEU A O 1
ATOM 749 N N . GLY A 1 94 ? 5.733 18.401 2.473 1.00 59.50 94 GLY A N 1
ATOM 750 C CA . GLY A 1 94 ? 5.216 19.771 2.368 1.00 59.50 94 GLY A CA 1
ATOM 751 C C . GLY A 1 94 ? 6.155 20.853 2.920 1.00 59.50 94 GLY A C 1
ATOM 752 O O . GLY A 1 94 ? 5.980 22.027 2.611 1.00 59.50 94 GLY A O 1
ATOM 753 N N . SER A 1 95 ? 7.171 20.474 3.704 1.00 52.16 95 SER A N 1
ATOM 754 C CA . SER A 1 95 ? 8.127 21.412 4.317 1.00 52.16 95 SER A CA 1
ATOM 755 C C . SER A 1 95 ? 9.289 21.823 3.392 1.00 52.16 95 SER A C 1
ATOM 757 O O . SER A 1 95 ? 10.050 22.720 3.747 1.00 52.16 95 SER A O 1
ATOM 759 N N . GLU A 1 96 ? 9.431 21.220 2.202 1.00 46.34 96 GLU A N 1
ATOM 760 C CA . GLU A 1 96 ? 10.402 21.634 1.173 1.00 46.34 96 GLU A CA 1
ATOM 761 C C . GLU A 1 96 ? 9.683 22.277 -0.034 1.00 46.34 96 GLU A C 1
ATOM 763 O O . GLU A 1 96 ? 9.361 21.591 -1.008 1.00 46.34 96 GLU A O 1
ATOM 768 N N . PRO A 1 97 ? 9.455 23.605 -0.046 1.00 32.78 97 PRO A N 1
ATOM 769 C CA . PRO A 1 97 ? 8.678 24.274 -1.097 1.00 32.78 97 PRO A CA 1
ATOM 770 C C . PRO A 1 97 ? 9.437 24.434 -2.434 1.00 32.78 97 PRO A C 1
ATOM 772 O O . PRO A 1 97 ? 8.937 25.062 -3.362 1.00 32.78 97 PRO A O 1
ATOM 775 N N . GLY A 1 98 ? 10.647 23.873 -2.565 1.00 35.53 98 GLY A N 1
ATOM 776 C CA . GLY A 1 98 ? 11.555 24.097 -3.700 1.00 35.53 98 GLY A CA 1
ATOM 777 C C . GLY A 1 98 ? 11.660 22.972 -4.738 1.00 35.53 98 GLY A C 1
ATOM 778 O O . GLY A 1 98 ? 12.429 23.104 -5.686 1.00 35.53 98 GLY A O 1
ATOM 779 N N . LYS A 1 99 ? 10.930 21.859 -4.593 1.00 35.28 99 LYS A N 1
ATOM 780 C CA . LYS A 1 99 ? 10.996 20.706 -5.523 1.00 35.28 99 LYS A CA 1
ATOM 781 C C . LYS A 1 99 ? 9.725 20.529 -6.360 1.00 35.28 99 LYS A C 1
ATOM 783 O O . LYS A 1 99 ? 9.415 19.433 -6.822 1.00 35.28 99 LYS A O 1
ATOM 788 N N . ALA A 1 100 ? 8.983 21.608 -6.593 1.00 38.88 100 ALA A N 1
ATOM 789 C CA . ALA A 1 100 ? 7.946 21.608 -7.613 1.00 38.88 100 ALA A CA 1
ATOM 790 C C . ALA A 1 100 ? 8.600 21.519 -9.005 1.00 38.88 100 ALA A C 1
ATOM 792 O O . ALA A 1 100 ? 9.457 22.325 -9.357 1.00 38.88 100 ALA A O 1
ATOM 793 N N . SER A 1 101 ? 8.159 20.539 -9.798 1.00 39.31 101 SER A N 1
ATOM 794 C CA . SER A 1 101 ? 8.512 20.286 -11.205 1.00 39.31 101 SER A CA 1
ATOM 795 C C . SER A 1 101 ? 9.880 19.640 -11.493 1.00 39.31 101 SER A C 1
ATOM 797 O O . SER A 1 101 ? 10.736 20.184 -12.182 1.00 39.31 101 SER A O 1
ATOM 799 N N . ARG A 1 102 ? 10.055 18.370 -11.107 1.00 35.44 102 ARG A N 1
ATOM 800 C CA . ARG A 1 102 ? 10.766 17.451 -12.016 1.00 35.44 102 ARG A CA 1
ATOM 801 C C . ARG A 1 102 ? 9.739 16.627 -12.783 1.00 35.44 102 ARG A C 1
ATOM 803 O O . ARG A 1 102 ? 8.842 16.076 -12.143 1.00 35.44 102 ARG A O 1
ATOM 810 N N . PRO A 1 103 ? 9.841 16.517 -14.120 1.00 33.78 103 PRO A N 1
ATOM 811 C CA . PRO A 1 103 ? 8.984 15.617 -14.869 1.00 33.78 103 PRO A CA 1
ATOM 812 C C . PRO A 1 103 ? 9.224 14.205 -14.330 1.00 33.78 103 PRO A C 1
ATOM 814 O O . PRO A 1 103 ? 10.308 13.645 -14.482 1.00 33.78 103 PRO A O 1
ATOM 817 N N . LEU A 1 104 ? 8.217 13.621 -13.681 1.00 45.28 104 LEU A N 1
ATOM 818 C CA . LEU A 1 104 ? 8.212 12.191 -13.348 1.00 45.28 104 LEU A CA 1
ATOM 819 C C . LEU A 1 104 ? 8.112 11.321 -14.622 1.00 45.28 104 LEU A C 1
ATOM 821 O O . LEU A 1 104 ? 8.266 10.103 -14.558 1.00 45.28 104 LEU A O 1
ATOM 825 N N . GLY A 1 105 ? 7.919 11.954 -15.786 1.00 35.53 105 GLY A N 1
ATOM 826 C CA . GLY A 1 105 ? 8.107 11.387 -17.117 1.00 35.53 105 GLY A CA 1
ATOM 827 C C . GLY A 1 105 ? 9.560 11.510 -17.566 1.00 35.53 105 GLY A C 1
ATOM 828 O O . GLY A 1 105 ? 9.947 12.470 -18.221 1.00 35.53 105 GLY A O 1
ATOM 829 N N . GLY A 1 106 ? 10.380 10.537 -17.199 1.00 31.97 106 GLY A N 1
ATOM 830 C CA . GLY A 1 106 ? 11.743 10.437 -17.697 1.00 31.97 106 GLY A CA 1
ATOM 831 C C . GLY A 1 106 ? 12.462 9.283 -17.032 1.00 31.97 106 GLY A C 1
ATOM 832 O O . GLY A 1 106 ? 12.359 9.094 -15.819 1.00 31.97 106 GLY A O 1
ATOM 833 N N . THR A 1 107 ? 13.188 8.505 -17.826 1.00 35.16 107 THR A N 1
ATOM 834 C CA . THR A 1 107 ? 14.036 7.371 -17.439 1.00 35.16 107 THR A CA 1
ATOM 835 C C . THR A 1 107 ? 15.229 7.843 -16.594 1.00 35.16 107 THR A C 1
ATOM 837 O O . THR A 1 107 ? 16.382 7.602 -16.921 1.00 35.16 107 THR A O 1
ATOM 840 N N . SER A 1 108 ? 14.991 8.591 -15.518 1.00 34.44 108 SER A N 1
ATOM 841 C CA . SER A 1 108 ? 16.055 9.147 -14.698 1.00 34.44 108 SER A CA 1
ATOM 842 C C . SER A 1 108 ? 16.446 8.153 -13.611 1.00 34.44 108 SER A C 1
ATOM 844 O O . SER A 1 108 ? 15.648 7.644 -12.817 1.00 34.44 108 SER A O 1
ATOM 846 N N . LEU A 1 109 ? 17.736 7.842 -13.601 1.00 32.88 109 LEU A N 1
ATOM 847 C CA . LEU A 1 109 ? 18.353 6.803 -12.797 1.00 32.88 109 LEU A CA 1
ATOM 848 C C . LEU A 1 109 ? 18.393 7.108 -11.276 1.00 32.88 109 LEU A C 1
ATOM 850 O O . LEU A 1 109 ? 19.084 6.386 -10.569 1.00 32.88 109 LEU A O 1
ATOM 854 N N . GLY A 1 110 ? 17.622 8.068 -10.740 1.00 34.81 110 GLY A N 1
ATOM 855 C CA . GLY A 1 110 ? 17.894 8.662 -9.415 1.00 34.81 110 GLY A CA 1
ATOM 856 C C . GLY A 1 110 ? 16.809 8.645 -8.320 1.00 34.81 110 GLY A C 1
ATOM 857 O O . GLY A 1 110 ? 17.135 8.957 -7.182 1.00 34.81 110 GLY A O 1
ATOM 858 N N . ALA A 1 111 ? 15.548 8.276 -8.570 1.00 43.44 111 ALA A N 1
ATOM 859 C CA . ALA A 1 111 ? 14.466 8.452 -7.573 1.00 43.44 111 ALA A CA 1
ATOM 860 C C . ALA A 1 111 ? 14.313 7.277 -6.575 1.00 43.44 111 ALA A C 1
ATOM 862 O O . ALA A 1 111 ? 13.230 6.715 -6.402 1.00 43.44 111 ALA A O 1
ATOM 863 N N . GLY A 1 112 ? 15.416 6.842 -5.964 1.00 46.66 112 GLY A N 1
ATOM 864 C CA . GLY A 1 112 ? 15.498 5.578 -5.221 1.00 46.66 112 GLY A CA 1
ATOM 865 C C . GLY A 1 112 ? 14.955 5.569 -3.786 1.00 46.66 112 GLY A C 1
ATOM 866 O O . GLY A 1 112 ? 14.899 4.495 -3.207 1.00 46.66 112 GLY A O 1
ATOM 867 N N . SER A 1 113 ? 14.568 6.698 -3.185 1.00 51.88 113 SER A N 1
ATOM 868 C CA . SER A 1 113 ? 14.126 6.747 -1.773 1.00 51.88 113 SER A CA 1
ATOM 869 C C . SER A 1 113 ? 12.789 7.465 -1.571 1.00 51.88 113 SER A C 1
ATOM 871 O O . SER A 1 113 ? 11.911 6.936 -0.889 1.00 51.88 113 SER A O 1
ATOM 873 N N . GLU A 1 114 ? 12.592 8.618 -2.215 1.00 61.12 114 GLU A N 1
ATOM 874 C CA . GLU A 1 114 ? 11.347 9.402 -2.140 1.00 61.12 114 GLU A CA 1
ATOM 875 C C . GLU A 1 114 ? 10.144 8.618 -2.696 1.00 61.12 114 GLU A C 1
ATOM 877 O O . GLU A 1 114 ? 9.081 8.576 -2.077 1.00 61.12 114 GLU A O 1
ATOM 882 N N . SER A 1 115 ? 10.335 7.890 -3.803 1.00 68.00 115 SER A N 1
ATOM 883 C CA . SER A 1 115 ? 9.280 7.087 -4.437 1.00 68.00 115 SER A CA 1
ATOM 884 C C . SER A 1 115 ? 8.723 6.001 -3.509 1.00 68.00 115 SER A C 1
ATOM 886 O O . SER A 1 115 ? 7.515 5.767 -3.473 1.00 68.00 115 SER A O 1
ATOM 888 N N . TYR A 1 116 ? 9.569 5.361 -2.697 1.00 74.94 116 TYR A N 1
ATOM 889 C CA . TYR A 1 116 ? 9.135 4.328 -1.756 1.00 74.94 116 TYR A CA 1
ATOM 890 C C . TYR A 1 116 ? 8.295 4.878 -0.605 1.00 74.94 116 TYR A C 1
ATOM 892 O O . TYR A 1 116 ? 7.371 4.204 -0.145 1.00 74.94 116 TYR A O 1
ATOM 900 N N . ASN A 1 117 ? 8.581 6.101 -0.156 1.00 83.00 117 ASN A N 1
ATOM 901 C CA . ASN A 1 117 ? 7.761 6.769 0.848 1.00 83.00 117 ASN A CA 1
ATOM 902 C C . ASN A 1 117 ? 6.362 7.067 0.298 1.00 83.00 117 ASN A C 1
ATOM 904 O O . ASN A 1 117 ? 5.378 6.773 0.974 1.00 83.00 117 ASN A O 1
ATOM 908 N N . LEU A 1 118 ? 6.262 7.518 -0.955 1.00 87.31 118 LEU A N 1
ATOM 909 C CA . LEU A 1 118 ? 4.978 7.745 -1.624 1.00 87.31 118 LEU A CA 1
ATOM 910 C C . LEU A 1 118 ? 4.167 6.451 -1.785 1.00 87.31 118 LEU A C 1
ATOM 912 O O . LEU A 1 118 ? 2.983 6.427 -1.461 1.00 87.31 118 LEU A O 1
ATOM 916 N N . TRP A 1 119 ? 4.798 5.336 -2.174 1.00 88.56 119 TRP A N 1
ATOM 917 C CA . TRP A 1 119 ? 4.124 4.028 -2.224 1.00 88.56 119 TRP A CA 1
ATOM 918 C C . TRP A 1 119 ? 3.568 3.587 -0.861 1.00 88.56 119 TRP A C 1
ATOM 920 O O . TRP A 1 119 ? 2.522 2.940 -0.796 1.00 88.56 119 TRP A O 1
ATOM 930 N N . ARG A 1 120 ? 4.242 3.932 0.244 1.00 88.44 120 ARG A N 1
ATOM 931 C CA . ARG A 1 120 ? 3.739 3.653 1.600 1.00 88.44 120 ARG A CA 1
ATOM 932 C C . ARG A 1 120 ? 2.547 4.525 1.963 1.00 88.44 120 ARG A C 1
ATOM 934 O O . ARG A 1 120 ? 1.600 4.002 2.543 1.00 88.44 120 ARG A O 1
ATOM 941 N N . VAL A 1 121 ? 2.606 5.815 1.644 1.00 90.00 121 VAL A N 1
ATOM 942 C CA . VAL A 1 121 ? 1.499 6.752 1.874 1.00 90.00 121 VAL A CA 1
ATOM 943 C C . VAL A 1 121 ? 0.275 6.304 1.078 1.00 90.00 121 VAL A C 1
ATOM 945 O O . VAL A 1 121 ? -0.789 6.120 1.659 1.00 90.00 121 VAL A O 1
ATOM 948 N N . LEU A 1 122 ? 0.454 5.971 -0.204 1.00 89.62 122 LEU A N 1
ATOM 949 C CA . LEU A 1 122 ? -0.601 5.417 -1.054 1.00 89.62 122 LEU A CA 1
ATOM 950 C C . LEU A 1 122 ? -1.201 4.136 -0.495 1.00 89.62 122 LEU A C 1
ATOM 952 O O . LEU A 1 122 ? -2.416 3.979 -0.482 1.00 89.62 122 LEU A O 1
ATOM 956 N N . LYS A 1 123 ? -0.371 3.214 0.004 1.00 90.62 123 LYS A N 1
ATOM 957 C CA . LYS A 1 123 ? -0.882 2.006 0.657 1.00 90.62 123 LYS A CA 1
ATOM 958 C C . LYS A 1 123 ? -1.820 2.384 1.805 1.00 90.62 123 LYS A C 1
ATOM 960 O O . LYS A 1 123 ? -2.898 1.817 1.900 1.00 90.62 123 LYS A O 1
ATOM 965 N N . VAL A 1 124 ? -1.434 3.327 2.661 1.00 90.25 124 VAL A N 1
ATOM 966 C CA . VAL A 1 124 ? -2.277 3.744 3.786 1.00 90.25 124 VAL A CA 1
ATOM 967 C C . VAL A 1 124 ? -3.569 4.391 3.291 1.00 90.25 124 VAL A C 1
ATOM 969 O O . VAL A 1 124 ? -4.638 3.920 3.673 1.00 90.25 124 VAL A O 1
ATOM 972 N N . ALA A 1 125 ? -3.466 5.396 2.422 1.00 88.75 125 ALA A N 1
ATOM 973 C CA . ALA A 1 125 ? -4.598 6.187 1.947 1.00 88.75 125 ALA A CA 1
ATOM 974 C C . ALA A 1 125 ? -5.589 5.378 1.101 1.00 88.75 125 ALA A C 1
ATOM 976 O O . ALA A 1 125 ? -6.786 5.606 1.172 1.00 88.75 125 ALA A O 1
ATOM 977 N N . VAL A 1 126 ? -5.112 4.406 0.320 1.00 88.56 126 VAL A N 1
ATOM 978 C CA . VAL A 1 126 ? -5.964 3.641 -0.599 1.00 88.56 126 VAL A CA 1
ATOM 979 C C . VAL A 1 126 ? -6.444 2.330 0.027 1.00 88.56 126 VAL A C 1
ATOM 981 O O . VAL A 1 126 ? -7.606 1.964 -0.113 1.00 88.56 126 VAL A O 1
ATOM 984 N N . VAL A 1 127 ? -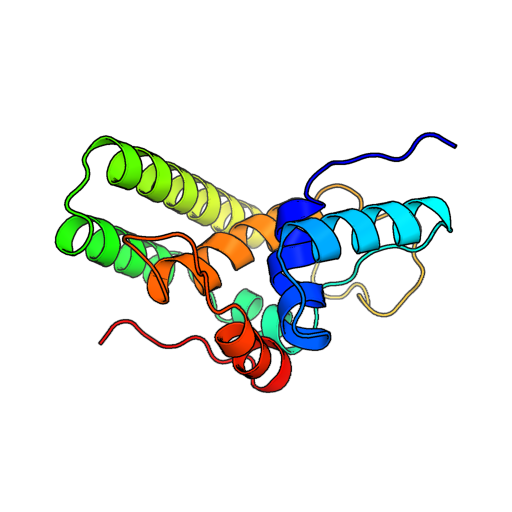5.573 1.585 0.715 1.00 86.94 127 VAL A N 1
ATOM 985 C CA . VAL A 1 127 ? -5.910 0.225 1.181 1.00 86.94 127 VAL A CA 1
ATOM 986 C C . VAL A 1 127 ? -6.667 0.244 2.504 1.00 86.94 127 VAL A C 1
ATOM 988 O O . VAL A 1 127 ? -7.582 -0.556 2.695 1.00 86.94 127 VAL A O 1
ATOM 991 N N . THR A 1 128 ? -6.296 1.136 3.424 1.00 85.00 128 THR A N 1
ATOM 992 C CA . THR A 1 128 ? -6.871 1.153 4.779 1.00 85.00 128 THR A CA 1
ATOM 993 C C . THR A 1 128 ? -8.362 1.501 4.797 1.00 85.00 128 THR A C 1
ATOM 995 O O . THR A 1 128 ? -9.086 0.798 5.503 1.00 85.00 128 THR A O 1
ATOM 998 N N . PRO A 1 129 ? -8.861 2.497 4.031 1.00 83.94 129 PRO A N 1
ATOM 999 C CA . PRO A 1 129 ? -10.297 2.783 3.993 1.00 83.94 129 PRO A CA 1
ATOM 1000 C C . PRO A 1 129 ? -11.110 1.632 3.393 1.00 83.94 129 PRO A C 1
ATOM 1002 O O . PRO A 1 129 ? -12.192 1.319 3.876 1.00 83.94 129 PRO A O 1
ATOM 1005 N N . LEU A 1 130 ? -10.574 0.961 2.366 1.00 80.44 130 LEU A N 1
ATOM 1006 C CA . LEU A 1 130 ? -11.276 -0.115 1.658 1.00 80.44 130 LEU A CA 1
ATOM 1007 C C . LEU A 1 130 ? -11.351 -1.420 2.462 1.00 80.44 130 LEU A C 1
ATOM 1009 O O . LEU A 1 130 ? -12.269 -2.217 2.272 1.00 80.44 130 LEU A O 1
ATOM 1013 N N . SER A 1 131 ? -10.373 -1.687 3.330 1.00 77.44 131 SER A N 1
ATOM 1014 C CA . SER A 1 131 ? -10.389 -2.880 4.179 1.00 77.44 131 SER A CA 1
ATOM 1015 C C . SER A 1 131 ? -9.674 -2.644 5.510 1.00 77.44 131 SER A C 1
ATOM 1017 O O . SER A 1 131 ? -8.521 -3.043 5.694 1.00 77.44 131 SER A O 1
ATOM 1019 N N . PRO A 1 132 ? -10.353 -2.014 6.483 1.00 73.81 132 PRO A N 1
ATOM 1020 C CA . PRO A 1 132 ? -9.758 -1.735 7.786 1.00 73.81 132 PRO A CA 1
ATOM 1021 C C . PRO A 1 132 ? -9.555 -3.011 8.620 1.00 73.81 132 PRO A C 1
ATOM 1023 O O . PRO A 1 132 ? -8.607 -3.096 9.392 1.00 73.81 132 PRO A O 1
ATOM 1026 N N . GLU A 1 133 ? -10.390 -4.043 8.469 1.00 72.75 133 GLU A N 1
ATOM 1027 C CA . GLU A 1 133 ? -10.304 -5.252 9.307 1.00 72.75 133 GLU A CA 1
ATOM 1028 C C . GLU A 1 133 ? -9.572 -6.436 8.664 1.00 72.75 133 GLU A C 1
ATOM 1030 O O . GLU A 1 133 ? -9.165 -7.365 9.368 1.00 72.75 133 GLU A O 1
ATOM 1035 N N . LYS A 1 134 ? -9.414 -6.447 7.337 1.00 66.56 134 LYS A N 1
ATOM 1036 C CA . LYS A 1 134 ? -8.885 -7.597 6.594 1.00 66.56 134 LYS A CA 1
ATOM 1037 C C . LYS A 1 134 ? -7.870 -7.148 5.548 1.00 66.56 134 LYS A C 1
ATOM 1039 O O . LYS A 1 134 ? -7.834 -6.005 5.120 1.00 66.56 134 LYS A O 1
ATOM 1044 N N . VAL A 1 135 ? -7.014 -8.076 5.127 1.00 64.31 135 VAL A N 1
ATOM 1045 C CA . VAL A 1 135 ? -6.196 -7.868 3.926 1.00 64.31 135 VAL A CA 1
ATOM 1046 C C . VAL A 1 135 ? -7.148 -7.823 2.731 1.00 64.31 135 VAL A C 1
ATOM 1048 O O . VAL A 1 135 ? -7.967 -8.736 2.602 1.00 64.31 135 VAL A O 1
ATOM 1051 N N . LEU A 1 136 ? -7.032 -6.797 1.875 1.00 65.25 136 LEU A N 1
ATOM 1052 C CA . LEU A 1 136 ? -7.767 -6.718 0.608 1.00 65.25 136 LEU A CA 1
ATOM 1053 C C . LEU A 1 136 ? -7.532 -7.999 -0.198 1.00 65.25 136 LEU A C 1
ATOM 1055 O O . LEU A 1 136 ? -6.463 -8.192 -0.778 1.00 65.25 136 LEU A O 1
ATOM 1059 N N . ARG A 1 137 ? -8.522 -8.896 -0.177 1.00 65.25 137 ARG A N 1
ATOM 1060 C CA . ARG A 1 137 ? -8.514 -10.123 -0.981 1.00 65.25 137 ARG A CA 1
ATOM 1061 C C . ARG A 1 137 ? -8.900 -9.821 -2.419 1.00 65.25 137 ARG A C 1
ATOM 1063 O O . ARG A 1 137 ? -8.294 -10.376 -3.327 1.00 65.25 137 ARG A O 1
ATOM 1070 N N . ASP A 1 138 ? -9.867 -8.926 -2.604 1.00 72.69 138 ASP A N 1
ATOM 1071 C CA . ASP A 1 138 ? -10.239 -8.429 -3.918 1.00 72.69 138 ASP A CA 1
ATOM 1072 C C . ASP A 1 138 ? -9.475 -7.140 -4.229 1.00 72.69 138 ASP A C 1
ATOM 1074 O O . ASP A 1 138 ? -9.763 -6.062 -3.706 1.00 72.69 138 ASP A O 1
ATOM 1078 N N . ILE A 1 139 ? -8.451 -7.282 -5.065 1.00 78.69 139 ILE A N 1
ATOM 1079 C CA . ILE A 1 139 ? -7.586 -6.179 -5.475 1.00 78.69 139 ILE A CA 1
ATOM 1080 C C . ILE A 1 139 ? -8.179 -5.448 -6.695 1.00 78.69 139 ILE A C 1
ATOM 1082 O O . ILE A 1 139 ? -7.740 -4.348 -7.027 1.00 78.69 139 ILE A O 1
ATOM 1086 N N . SER A 1 140 ? -9.231 -5.982 -7.330 1.00 76.94 140 SER A N 1
ATOM 1087 C CA . SER A 1 140 ? -9.871 -5.353 -8.495 1.00 76.94 140 SER A CA 1
ATOM 1088 C C . SER A 1 140 ? -10.465 -3.976 -8.179 1.00 76.94 140 SER A C 1
ATOM 1090 O O . SER A 1 140 ? -10.493 -3.108 -9.051 1.00 76.94 140 SER A O 1
ATOM 1092 N N . VAL A 1 141 ? -10.826 -3.722 -6.915 1.00 79.00 141 VAL A N 1
ATOM 1093 C CA . VAL A 1 141 ? -11.289 -2.412 -6.424 1.00 79.00 141 VAL A CA 1
ATOM 1094 C C . VAL A 1 141 ? -10.254 -1.315 -6.697 1.00 79.00 141 VAL A C 1
ATOM 1096 O O . VAL A 1 141 ? -10.613 -0.191 -7.048 1.00 79.00 141 VAL A O 1
ATOM 1099 N N . LEU A 1 142 ? -8.961 -1.653 -6.636 1.00 83.62 142 LEU A N 1
ATOM 1100 C CA . LEU A 1 142 ? -7.875 -0.710 -6.909 1.00 83.62 142 LEU A CA 1
ATOM 1101 C C . LEU A 1 142 ? -7.751 -0.356 -8.392 1.00 83.62 142 LEU A C 1
ATOM 1103 O O . LEU A 1 142 ? -7.195 0.688 -8.722 1.00 83.62 142 LEU A O 1
ATOM 1107 N N . LYS A 1 143 ? -8.301 -1.174 -9.300 1.00 84.31 143 LYS A N 1
ATOM 1108 C CA . LYS A 1 143 ? -8.301 -0.876 -10.737 1.00 84.31 143 LYS A CA 1
ATOM 1109 C C . LYS A 1 143 ? -9.022 0.441 -11.002 1.00 84.31 143 LYS A C 1
ATOM 1111 O O . LYS A 1 143 ? -8.494 1.277 -11.726 1.00 84.31 143 LYS A O 1
ATOM 1116 N N . ARG A 1 144 ? -10.178 0.660 -10.360 1.00 82.31 144 ARG A N 1
ATOM 1117 C CA . ARG A 1 144 ? -10.912 1.930 -10.456 1.00 82.31 144 ARG A CA 1
ATOM 1118 C C . ARG A 1 144 ? -10.039 3.091 -9.988 1.00 82.31 144 ARG A C 1
ATOM 1120 O O . ARG A 1 144 ? -9.907 4.056 -10.722 1.00 82.31 144 ARG A O 1
ATOM 1127 N N . VAL A 1 145 ? -9.386 2.943 -8.837 1.00 82.25 145 VAL A N 1
ATOM 1128 C CA . VAL A 1 145 ? -8.530 3.979 -8.241 1.00 82.25 145 VAL A CA 1
ATOM 1129 C C . VAL A 1 145 ? -7.368 4.366 -9.167 1.00 82.25 145 VAL A C 1
ATOM 1131 O O . VAL A 1 145 ? -7.075 5.547 -9.316 1.00 82.25 145 VAL A O 1
ATOM 1134 N N . ILE A 1 146 ? -6.742 3.398 -9.848 1.00 81.06 146 ILE A N 1
ATOM 1135 C CA . ILE A 1 146 ? -5.669 3.673 -10.822 1.00 81.06 146 ILE A CA 1
ATOM 1136 C C . ILE A 1 146 ? -6.159 4.555 -11.974 1.00 81.06 146 ILE A C 1
ATOM 1138 O O . ILE A 1 146 ? -5.421 5.437 -12.407 1.00 81.06 146 ILE A O 1
ATOM 1142 N N . PHE A 1 147 ? -7.361 4.288 -12.493 1.00 79.75 147 PHE A N 1
ATOM 1143 C CA . PHE A 1 147 ? -7.887 4.971 -13.677 1.00 79.75 147 PHE A CA 1
ATOM 1144 C C . PHE A 1 147 ? -8.614 6.279 -13.352 1.00 79.75 147 PHE A C 1
ATOM 1146 O O . PHE A 1 147 ? -8.521 7.217 -14.134 1.00 79.75 147 PHE A O 1
ATOM 1153 N N . SER A 1 148 ? -9.338 6.350 -12.231 1.00 73.94 148 SER A N 1
ATOM 1154 C CA . SER A 1 148 ? -10.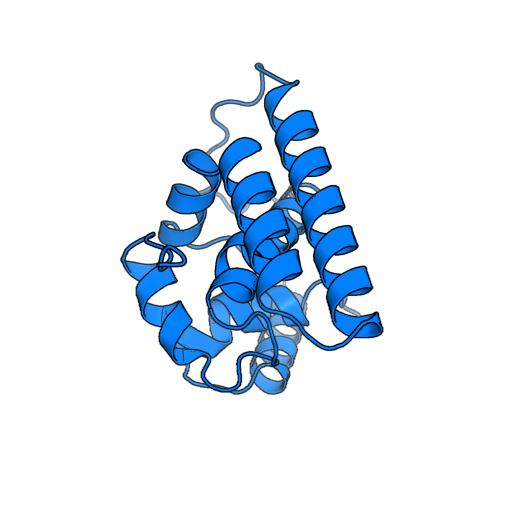135 7.525 -11.856 1.00 73.94 148 SER A CA 1
ATOM 1155 C C . SER A 1 148 ? -9.431 8.465 -10.884 1.00 73.94 148 SER A C 1
ATOM 1157 O O . SER A 1 148 ? -9.873 9.598 -10.734 1.00 73.94 148 SER A O 1
ATOM 1159 N N . GLY A 1 149 ? -8.394 8.001 -10.179 1.00 72.75 149 GLY A N 1
ATOM 1160 C CA . GLY A 1 149 ? -7.754 8.760 -9.104 1.00 72.75 149 GLY A CA 1
ATOM 1161 C C . GLY A 1 149 ? -8.660 9.029 -7.900 1.00 72.75 149 GLY A C 1
ATOM 1162 O O . GLY A 1 149 ? -8.345 9.877 -7.082 1.00 72.75 149 GLY A O 1
ATOM 1163 N N . GLN A 1 150 ? -9.783 8.319 -7.766 1.00 66.38 150 GLN A N 1
ATOM 1164 C CA . GLN A 1 150 ? -10.713 8.505 -6.650 1.00 66.38 150 GLN A CA 1
ATOM 1165 C C . GLN A 1 150 ? -10.615 7.333 -5.675 1.00 66.38 150 GLN A C 1
ATOM 1167 O O . GLN A 1 150 ? -10.751 6.173 -6.076 1.00 66.38 150 GLN A O 1
ATOM 1172 N N . VAL A 1 151 ? -10.419 7.632 -4.390 1.00 61.38 151 VAL A N 1
ATOM 1173 C CA . VAL A 1 151 ? -10.558 6.658 -3.300 1.00 61.38 151 VAL A CA 1
ATOM 1174 C C . VAL A 1 151 ? -11.984 6.687 -2.754 1.00 61.38 151 VAL A C 1
ATOM 1176 O O . VAL A 1 151 ? -12.603 7.744 -2.653 1.00 61.38 151 VAL A O 1
ATOM 1179 N N . GLY A 1 152 ? -12.532 5.517 -2.416 1.00 55.72 152 GLY A N 1
ATOM 1180 C CA . GLY A 1 152 ? -13.815 5.444 -1.720 1.00 55.72 152 GLY A CA 1
ATOM 1181 C C . GLY A 1 152 ? -13.677 6.089 -0.344 1.00 55.72 152 GLY A C 1
ATOM 1182 O O . GLY A 1 152 ? -12.886 5.612 0.470 1.00 55.72 152 GLY A O 1
ATOM 1183 N N . ARG A 1 153 ? -14.409 7.180 -0.099 1.00 49.44 153 ARG A N 1
ATOM 1184 C CA . ARG A 1 153 ? -14.457 7.816 1.221 1.00 49.44 153 ARG A CA 1
ATOM 1185 C C . ARG A 1 153 ? -15.147 6.868 2.209 1.00 49.44 153 ARG A C 1
ATOM 1187 O O . ARG A 1 153 ? -16.127 6.228 1.818 1.00 49.44 153 ARG A O 1
ATOM 1194 N N . PRO A 1 154 ? -14.657 6.743 3.454 1.00 41.44 154 PRO A N 1
ATOM 1195 C CA . PRO A 1 154 ? -15.412 6.053 4.487 1.00 41.44 154 PRO A CA 1
ATOM 1196 C C . PRO A 1 154 ? -16.709 6.840 4.723 1.00 41.44 154 PRO A C 1
ATOM 1198 O O . PRO A 1 154 ? -16.665 7.978 5.185 1.00 41.44 154 PRO A O 1
ATOM 1201 N N . GLY A 1 155 ? -17.837 6.261 4.308 1.00 35.47 155 GLY A N 1
ATOM 1202 C CA . GLY A 1 155 ? -19.175 6.725 4.680 1.00 35.47 155 GLY A CA 1
ATOM 1203 C C . GLY A 1 155 ? -19.566 6.272 6.078 1.00 35.47 155 GLY A C 1
ATOM 1204 O O . GLY A 1 155 ? -18.944 5.306 6.586 1.00 35.47 155 GLY A O 1
#

InterPro domains:
  IPR018693 Protein of unknown function DUF2192 [PF09958] (17-79)

Secondary structure (DSSP, 8-state):
-----TTHHHHIIIIIHHHHT--HHHHHHHHHHHHHTTPPP---HHHHHHHHH--HHHHHHHHHHHHHH---HHHHHHHHHHHHHHHHHHHHHHT-TT-----S-S--TT-TTHHHHHHHHHIIIIIHHH-SSS--S--THHHHHHHH--PPP--

Sequence (155 aa):
IEVNPAYTSVIGMLKYAPQYMISKDIAAAYVIARRGLGLKEQIPEGYMAILKELDADELEELKEYVRKTVKNKQLKKRQLKEIDKAIKLIQSLGSEPGKASRPLGGTSLGAGSESYNLWRVLKVAVVTPLSPEKVLRDISVLKRVIFSGQVGRPG